Protein AF-A0A820XTH5-F1 (afdb_monomer_lite)

Radius of gyration: 12.43 Å; chains: 1; bounding box: 34×27×32 Å

Structure (mmCIF, N/CA/C/O backbone):
data_AF-A0A820XTH5-F1
#
_entry.id   AF-A0A820XTH5-F1
#
loop_
_atom_site.group_PDB
_atom_site.id
_atom_site.type_symbol
_atom_site.label_atom_id
_atom_site.label_alt_id
_atom_site.label_comp_id
_atom_site.label_asym_id
_atom_site.label_entity_id
_atom_site.label_seq_id
_atom_site.pdbx_PDB_ins_code
_atom_site.Cartn_x
_atom_site.Cartn_y
_atom_site.Cartn_z
_atom_site.occupancy
_atom_site.B_iso_or_equiv
_atom_site.auth_seq_id
_atom_site.auth_comp_id
_atom_site.auth_asym_id
_atom_site.auth_atom_id
_atom_site.pdbx_PDB_model_num
ATOM 1 N N . SER A 1 1 ? -5.307 -8.939 13.144 1.00 66.62 1 SER A N 1
ATOM 2 C CA . SER A 1 1 ? -5.485 -9.873 12.013 1.00 66.62 1 SER A CA 1
ATOM 3 C C . SER A 1 1 ? -6.841 -9.605 11.377 1.00 66.62 1 SER A C 1
ATOM 5 O O . SER A 1 1 ? -7.734 -9.160 12.088 1.00 66.62 1 SER A O 1
ATOM 7 N N . VAL A 1 2 ? -6.989 -9.817 10.065 1.00 77.62 2 VAL A N 1
ATOM 8 C CA . VAL A 1 2 ? -8.275 -9.717 9.343 1.00 77.62 2 VAL A CA 1
ATOM 9 C C . VAL A 1 2 ? -8.734 -11.111 8.930 1.00 77.62 2 VAL A C 1
ATOM 11 O O . VAL A 1 2 ? -7.914 -11.920 8.499 1.00 77.62 2 VAL A O 1
ATOM 14 N N . ASP A 1 3 ? -10.031 -11.379 9.076 1.00 82.00 3 ASP A N 1
ATOM 15 C CA . ASP A 1 3 ? -10.668 -12.616 8.628 1.00 82.00 3 ASP A CA 1
ATOM 16 C C . ASP A 1 3 ? -11.156 -12.482 7.179 1.00 82.00 3 ASP A C 1
ATOM 18 O O . ASP A 1 3 ? -12.160 -11.824 6.897 1.00 82.00 3 ASP A O 1
ATOM 22 N N . ILE A 1 4 ? -10.439 -13.133 6.263 1.00 82.38 4 ILE A N 1
ATOM 23 C CA . ILE A 1 4 ? -10.736 -13.129 4.825 1.00 82.38 4 ILE A CA 1
ATOM 24 C C . ILE A 1 4 ? -11.838 -14.121 4.419 1.00 82.38 4 ILE A C 1
ATOM 26 O O . ILE A 1 4 ? -12.156 -14.211 3.237 1.00 82.38 4 ILE A O 1
ATOM 30 N N . SER A 1 5 ? -12.413 -14.874 5.364 1.00 88.00 5 SER A N 1
ATOM 31 C CA . SER A 1 5 ? -13.579 -15.736 5.114 1.00 88.00 5 SER A CA 1
ATOM 32 C C . SER A 1 5 ? -14.914 -14.975 5.160 1.00 88.00 5 SER A C 1
ATOM 34 O O . SER A 1 5 ? -15.963 -15.533 4.837 1.00 88.00 5 SER A O 1
ATOM 36 N N . SER A 1 6 ? -14.870 -13.687 5.515 1.00 88.12 6 SER A N 1
ATOM 37 C CA . SER A 1 6 ? -16.005 -12.761 5.564 1.00 88.12 6 SER A CA 1
ATOM 38 C C . SER A 1 6 ? -15.835 -11.599 4.570 1.00 88.12 6 SER A C 1
ATOM 40 O O . SER A 1 6 ? -14.816 -11.496 3.887 1.00 88.12 6 SER A O 1
ATOM 42 N N . ASN A 1 7 ? -16.829 -10.709 4.468 1.00 88.31 7 ASN A N 1
ATOM 43 C CA . ASN A 1 7 ? -16.696 -9.501 3.650 1.00 88.31 7 ASN A CA 1
ATOM 44 C C . ASN A 1 7 ? -15.633 -8.567 4.243 1.00 88.31 7 ASN A C 1
ATOM 46 O O . ASN A 1 7 ? -15.757 -8.117 5.382 1.00 88.31 7 ASN A O 1
ATOM 50 N N . VAL A 1 8 ? -14.630 -8.222 3.436 1.00 88.81 8 VAL A N 1
ATOM 51 C CA . VAL A 1 8 ? -13.530 -7.335 3.826 1.00 88.81 8 VAL A CA 1
ATOM 52 C C . VAL A 1 8 ? -13.600 -6.035 3.035 1.00 88.81 8 VAL A C 1
ATOM 54 O O . VAL A 1 8 ? -13.726 -6.046 1.810 1.00 88.81 8 VAL A O 1
ATOM 57 N N . LEU A 1 9 ? -13.473 -4.904 3.730 1.00 86.75 9 LEU A N 1
ATOM 58 C CA . LEU A 1 9 ? -13.326 -3.610 3.075 1.00 86.75 9 LEU A CA 1
ATOM 59 C C . LEU A 1 9 ? -11.928 -3.493 2.457 1.00 86.75 9 LEU A C 1
ATOM 61 O O . LEU A 1 9 ? -10.915 -3.579 3.158 1.00 86.75 9 LEU A O 1
ATOM 65 N N . LEU A 1 10 ? -11.899 -3.258 1.146 1.00 91.81 10 LEU A N 1
ATOM 66 C CA . LEU A 1 10 ? -10.693 -2.909 0.407 1.00 91.81 10 LEU A CA 1
ATOM 67 C C . LEU A 1 10 ? -10.661 -1.399 0.180 1.00 91.81 10 LEU A C 1
ATOM 69 O O . LEU A 1 10 ? -11.594 -0.852 -0.407 1.00 91.81 10 LEU A O 1
ATOM 73 N N . THR A 1 11 ? -9.566 -0.746 0.566 1.00 94.75 11 THR A N 1
ATOM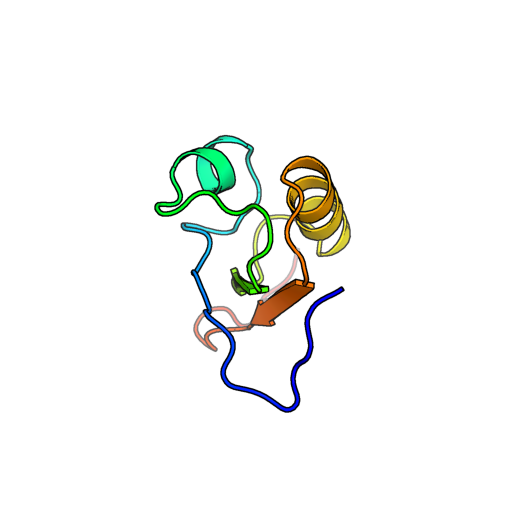 74 C CA . THR A 1 11 ? -9.327 0.659 0.204 1.00 94.75 11 THR A CA 1
ATOM 75 C C . THR A 1 11 ? -8.001 0.761 -0.521 1.00 94.75 11 THR A C 1
ATOM 77 O O . THR A 1 11 ? -6.950 0.436 0.031 1.00 94.75 11 THR A O 1
ATOM 80 N N . VAL A 1 12 ? -8.062 1.186 -1.780 1.00 95.56 12 VAL A N 1
ATOM 81 C CA . VAL A 1 12 ? -6.882 1.328 -2.633 1.00 95.56 12 VAL A CA 1
ATOM 82 C C . VAL A 1 12 ? -5.996 2.445 -2.091 1.00 95.56 12 VAL A C 1
ATOM 84 O O . VAL A 1 12 ? -6.479 3.546 -1.820 1.00 95.56 12 VAL A O 1
ATOM 87 N 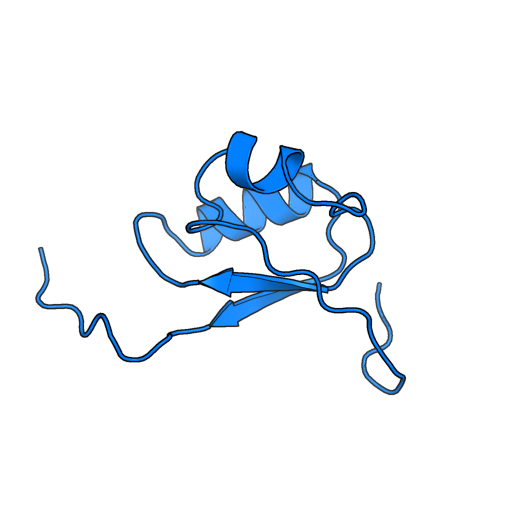N . ILE A 1 13 ? -4.699 2.170 -1.968 1.00 97.31 13 ILE A N 1
ATOM 88 C CA . ILE A 1 13 ? -3.710 3.219 -1.714 1.00 97.31 13 ILE A CA 1
ATOM 89 C C . ILE A 1 13 ? -3.451 3.943 -3.041 1.00 97.31 13 ILE A C 1
ATOM 91 O O . ILE A 1 13 ? -3.146 3.272 -4.034 1.00 97.31 13 ILE A O 1
ATOM 95 N N . PRO A 1 14 ? -3.596 5.278 -3.096 1.00 95.19 14 PRO A N 1
ATOM 96 C CA . PRO A 1 14 ? -3.386 6.050 -4.309 1.00 95.19 14 PRO A CA 1
ATOM 97 C C . PRO A 1 14 ? -1.942 5.957 -4.813 1.00 95.19 14 PRO A C 1
ATOM 99 O O . PRO A 1 14 ? -1.015 5.557 -4.102 1.00 95.19 14 PRO A O 1
ATOM 102 N N . ASN A 1 15 ? -1.767 6.350 -6.075 1.00 94.56 15 ASN A N 1
ATOM 103 C CA . ASN A 1 15 ? -0.495 6.301 -6.787 1.00 94.56 15 ASN A CA 1
ATOM 104 C C . ASN A 1 15 ? 0.114 4.887 -6.745 1.00 94.56 15 ASN A C 1
ATOM 106 O O . ASN A 1 15 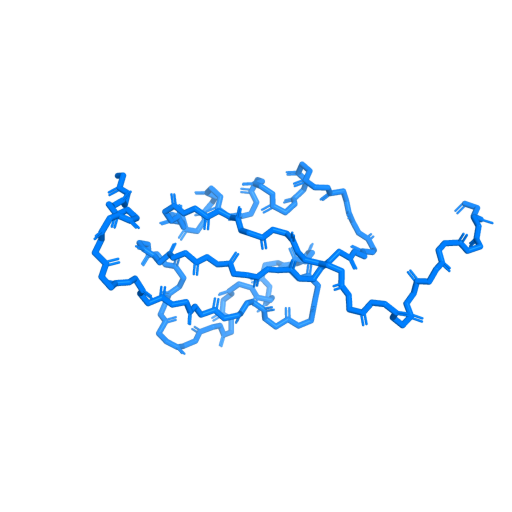? -0.477 3.938 -7.263 1.00 94.56 15 ASN A O 1
ATOM 110 N N . LEU A 1 16 ? 1.298 4.745 -6.146 1.00 95.38 16 LEU A N 1
ATOM 111 C CA . LEU A 1 16 ? 2.032 3.485 -6.042 1.00 95.38 16 LEU A CA 1
ATOM 112 C C . LEU A 1 16 ? 2.301 3.084 -4.583 1.00 95.38 16 LEU A C 1
ATOM 114 O O . LEU A 1 16 ? 2.962 2.074 -4.353 1.00 95.38 16 LEU A O 1
ATOM 118 N N . GLY A 1 17 ? 1.821 3.833 -3.585 1.00 96.81 17 GLY A N 1
ATOM 119 C CA . GLY A 1 17 ? 2.084 3.536 -2.171 1.00 96.81 17 GLY A CA 1
ATOM 120 C C . GLY A 1 17 ? 3.572 3.560 -1.800 1.00 96.81 17 GLY A C 1
ATOM 121 O O . GLY A 1 17 ? 4.000 2.789 -0.940 1.00 96.81 17 GLY A O 1
ATOM 122 N N . CYS A 1 18 ? 4.364 4.391 -2.481 1.00 97.38 18 CYS A N 1
ATOM 123 C CA . CYS A 1 18 ? 5.816 4.485 -2.305 1.00 97.38 18 CYS A CA 1
ATOM 124 C C . CYS A 1 18 ? 6.233 5.618 -1.357 1.00 97.38 18 CYS A C 1
ATOM 126 O O . CYS A 1 18 ? 7.391 5.668 -0.946 1.00 97.38 18 CYS A O 1
ATOM 128 N N . SER A 1 19 ? 5.307 6.508 -0.996 1.00 97.88 19 SER A N 1
ATOM 129 C CA . SER A 1 19 ? 5.551 7.663 -0.128 1.00 97.88 19 SER A CA 1
ATOM 130 C C . SER A 1 19 ? 4.539 7.731 1.011 1.00 97.88 19 SER A C 1
ATOM 132 O O . SER A 1 19 ? 3.444 7.199 0.881 1.00 97.88 19 SER A O 1
ATOM 134 N N . ASP A 1 20 ? 4.870 8.411 2.111 1.00 97.94 20 ASP A N 1
ATOM 135 C CA . ASP A 1 20 ? 3.946 8.631 3.235 1.00 97.94 20 ASP A CA 1
ATOM 136 C C . ASP A 1 20 ? 2.655 9.363 2.816 1.00 97.94 20 ASP A C 1
ATOM 138 O O . ASP A 1 20 ? 1.576 9.053 3.329 1.00 97.94 20 ASP A O 1
ATOM 142 N N . ASP A 1 21 ? 2.745 10.278 1.848 1.00 97.88 21 ASP A N 1
ATOM 143 C CA . ASP A 1 21 ? 1.602 11.036 1.325 1.00 97.88 21 ASP A CA 1
ATOM 144 C C . ASP A 1 21 ? 0.562 10.125 0.660 1.00 97.88 21 ASP A C 1
ATOM 146 O O . ASP A 1 21 ? -0.648 10.336 0.816 1.00 97.88 21 ASP A O 1
ATOM 150 N N . ASP A 1 22 ? 1.012 9.056 -0.006 1.00 97.69 22 ASP A N 1
ATOM 151 C CA . ASP A 1 22 ? 0.120 8.054 -0.594 1.00 97.69 22 ASP A CA 1
ATOM 152 C C . ASP A 1 22 ? -0.753 7.394 0.484 1.00 97.69 22 ASP A C 1
ATOM 154 O O . ASP A 1 22 ? -1.931 7.147 0.263 1.00 97.69 22 ASP A O 1
ATOM 158 N N . TRP A 1 23 ? -0.214 7.146 1.680 1.00 97.12 23 TRP A N 1
ATOM 159 C CA . TRP A 1 23 ? -0.945 6.482 2.766 1.00 97.12 23 TRP A CA 1
ATOM 160 C C . TRP A 1 23 ? -1.782 7.459 3.600 1.00 97.12 23 TRP A C 1
ATOM 162 O O . TRP A 1 23 ? -2.889 7.126 4.025 1.00 97.12 23 TRP A O 1
ATOM 172 N N . LEU A 1 24 ? -1.287 8.679 3.828 1.00 96.31 24 LEU A N 1
ATOM 173 C CA . LEU A 1 24 ? -1.970 9.701 4.632 1.00 96.31 24 LEU A CA 1
ATOM 174 C C . LEU A 1 24 ? -3.173 10.337 3.919 1.00 96.31 24 LEU A C 1
ATOM 176 O O . LEU A 1 24 ? -4.092 10.841 4.581 1.00 96.31 24 LEU A O 1
ATOM 180 N N . SER A 1 25 ? -3.191 10.305 2.585 1.00 95.19 25 SER A N 1
ATOM 181 C CA . SER A 1 25 ? -4.292 10.819 1.760 1.00 95.19 25 SER A CA 1
ATOM 182 C C . SER A 1 25 ? -5.511 9.886 1.698 1.00 95.19 25 SER A C 1
ATOM 184 O O . SER A 1 25 ? -6.595 10.324 1.310 1.00 95.19 25 SER A O 1
ATOM 186 N N . VAL A 1 26 ? -5.384 8.632 2.145 1.00 94.38 26 VAL A N 1
ATOM 187 C CA . VAL A 1 26 ? -6.461 7.631 2.106 1.00 94.38 26 VAL A CA 1
ATOM 188 C C . VAL A 1 26 ? -7.596 7.995 3.070 1.00 94.38 26 VAL A C 1
ATOM 190 O O . VAL A 1 26 ? -7.376 8.423 4.211 1.00 94.38 26 VAL A O 1
ATOM 193 N N . ARG A 1 27 ? -8.839 7.839 2.602 1.00 91.94 27 ARG A N 1
ATOM 194 C CA . ARG A 1 27 ? -10.067 8.031 3.386 1.00 91.94 27 ARG A CA 1
ATOM 195 C C . ARG A 1 27 ? -11.018 6.850 3.130 1.00 91.94 27 ARG A C 1
ATOM 197 O O . ARG A 1 27 ? -11.370 6.636 1.973 1.00 91.94 27 ARG A O 1
ATOM 204 N N . PRO A 1 28 ? -11.458 6.104 4.163 1.00 89.19 28 PRO A N 1
ATOM 205 C CA . PRO A 1 28 ? -11.086 6.219 5.583 1.00 89.19 28 PRO A CA 1
ATOM 206 C C . PRO A 1 28 ? -9.595 5.923 5.832 1.00 89.19 28 PRO A C 1
ATOM 208 O O . PRO A 1 28 ? -8.895 5.497 4.923 1.00 89.19 28 PRO A O 1
ATOM 211 N N . SER A 1 29 ? -9.106 6.185 7.051 1.00 92.31 29 SER A N 1
ATOM 212 C CA . SER A 1 29 ? -7.715 5.890 7.449 1.00 92.31 29 SER A CA 1
ATOM 213 C C . SER A 1 29 ? -7.290 4.466 7.040 1.00 92.31 29 SER A C 1
ATOM 215 O O . SER A 1 29 ? -8.107 3.550 7.158 1.00 92.31 29 SER A O 1
ATOM 217 N N . PRO A 1 30 ? -6.030 4.244 6.614 1.00 94.06 30 PRO A N 1
ATOM 218 C CA . PRO A 1 30 ? -5.544 2.929 6.186 1.00 94.06 30 PRO A CA 1
ATOM 219 C C . PRO A 1 30 ? -5.363 1.913 7.332 1.00 94.06 30 PRO A C 1
ATOM 221 O O . PRO A 1 30 ? -5.025 0.755 7.085 1.00 94.06 30 PRO A O 1
ATOM 224 N N . ALA A 1 31 ? -5.583 2.305 8.588 1.00 94.75 31 ALA A N 1
ATOM 225 C CA . ALA A 1 31 ? -5.475 1.393 9.720 1.00 94.75 31 ALA A CA 1
ATOM 226 C C . ALA A 1 31 ? -6.598 0.336 9.710 1.00 94.75 31 ALA A C 1
ATOM 228 O O . ALA A 1 31 ? -7.778 0.662 9.599 1.00 94.75 31 ALA A O 1
ATOM 229 N N . GLY A 1 32 ? -6.234 -0.938 9.871 1.00 92.62 32 GLY A N 1
ATOM 230 C CA . GLY A 1 32 ? -7.169 -2.059 10.024 1.00 92.62 32 GLY A CA 1
ATOM 231 C C . GLY A 1 32 ? -7.813 -2.583 8.735 1.00 92.62 32 GLY A C 1
ATOM 232 O O . GLY A 1 32 ? -8.521 -3.586 8.789 1.00 92.62 32 GLY A O 1
ATOM 233 N N . ILE A 1 33 ? -7.557 -1.962 7.582 1.00 91.94 33 ILE A N 1
ATOM 234 C CA . ILE A 1 33 ? -8.105 -2.394 6.287 1.00 91.94 33 ILE A CA 1
ATOM 235 C C . ILE A 1 33 ? -7.167 -3.356 5.552 1.00 91.94 33 ILE A C 1
ATOM 237 O O . ILE A 1 33 ? -5.988 -3.486 5.889 1.00 91.94 33 ILE A O 1
ATOM 241 N N . VAL A 1 34 ? -7.678 -3.989 4.497 1.00 94.56 34 VAL A N 1
ATOM 242 C CA . VAL A 1 34 ? -6.831 -4.605 3.473 1.00 94.56 34 VAL A CA 1
ATOM 243 C C . VAL A 1 34 ? -6.577 -3.571 2.383 1.00 94.56 34 VAL A C 1
ATOM 245 O O . VAL A 1 34 ? -7.515 -2.982 1.849 1.00 94.56 34 VAL A O 1
ATOM 248 N N . ALA A 1 35 ? -5.304 -3.332 2.079 1.00 96.25 35 ALA A N 1
ATOM 249 C CA . ALA A 1 35 ? -4.861 -2.265 1.194 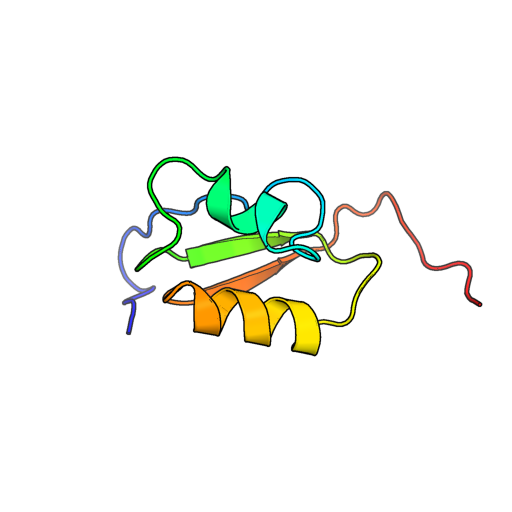1.00 96.25 35 ALA A CA 1
ATOM 250 C C . ALA A 1 35 ? -4.347 -2.830 -0.139 1.00 96.25 35 ALA A C 1
ATOM 252 O O . ALA A 1 35 ? -3.227 -3.351 -0.190 1.00 96.25 35 ALA A O 1
ATOM 253 N N . PRO A 1 36 ? -5.122 -2.735 -1.233 1.00 96.50 36 PRO A N 1
ATOM 254 C CA . PRO A 1 36 ? -4.601 -2.941 -2.574 1.00 96.50 36 PRO A CA 1
ATOM 255 C C . PRO A 1 36 ? -3.628 -1.822 -2.955 1.00 96.50 36 PRO A C 1
ATOM 257 O O . PRO A 1 36 ? -3.966 -0.640 -2.875 1.00 96.50 36 PRO A O 1
ATOM 260 N N . VAL A 1 37 ? -2.435 -2.194 -3.414 1.00 97.19 37 VAL A N 1
ATOM 261 C CA . VAL A 1 37 ? -1.393 -1.268 -3.872 1.00 97.19 37 VAL A CA 1
ATOM 262 C C . VAL A 1 37 ? -0.842 -1.739 -5.208 1.00 97.19 37 VAL A C 1
ATOM 264 O O . VAL A 1 37 ? -0.480 -2.908 -5.376 1.00 97.19 37 VAL A O 1
ATOM 267 N N . LYS A 1 38 ? -0.752 -0.817 -6.166 1.00 95.75 38 LYS A N 1
ATOM 268 C CA . LYS A 1 38 ? -0.200 -1.111 -7.486 1.00 95.75 38 LYS A CA 1
ATOM 269 C C . LYS A 1 38 ? 1.312 -1.365 -7.399 1.00 95.75 38 LYS A C 1
ATOM 271 O O . LYS A 1 38 ? 2.061 -0.656 -6.714 1.00 95.75 38 LYS A O 1
ATOM 276 N N . ARG A 1 39 ? 1.786 -2.381 -8.120 1.00 94.19 39 ARG A N 1
ATOM 277 C CA . ARG A 1 39 ? 3.215 -2.647 -8.330 1.00 94.19 39 ARG A CA 1
ATOM 278 C C . ARG A 1 39 ? 3.842 -1.548 -9.203 1.00 94.19 39 ARG A C 1
ATOM 280 O O . ARG A 1 39 ? 3.276 -1.174 -10.222 1.00 94.19 39 ARG A O 1
ATOM 287 N N . GLY A 1 40 ? 5.028 -1.078 -8.825 1.00 91.19 40 GLY A N 1
ATOM 288 C CA . GLY A 1 40 ? 5.775 -0.024 -9.529 1.00 91.19 40 GLY A CA 1
ATOM 289 C C . GLY A 1 40 ? 6.698 0.735 -8.575 1.00 91.19 40 GLY A C 1
ATOM 290 O O . GLY A 1 40 ? 6.517 0.580 -7.366 1.00 91.19 40 GLY A O 1
ATOM 291 N N . ASP A 1 41 ? 7.640 1.499 -9.139 1.00 91.56 41 ASP A N 1
ATOM 292 C CA . ASP A 1 41 ? 8.600 2.516 -8.629 1.00 91.56 41 ASP A CA 1
ATOM 293 C C . ASP A 1 41 ? 9.358 2.296 -7.306 1.00 91.56 41 ASP A C 1
ATOM 295 O O . ASP A 1 41 ? 10.3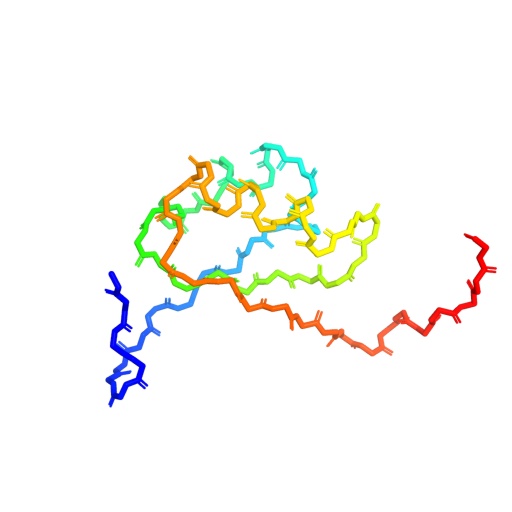91 2.914 -7.068 1.00 91.56 41 ASP A O 1
ATOM 299 N N . CYS A 1 42 ? 8.904 1.401 -6.441 1.00 94.69 42 CYS A N 1
ATOM 300 C CA . CYS A 1 42 ? 9.547 1.003 -5.203 1.00 94.69 42 CYS A CA 1
ATOM 301 C C . CYS A 1 42 ? 9.327 -0.496 -4.956 1.00 94.69 42 CYS A C 1
ATOM 303 O O . CYS A 1 42 ? 8.450 -1.139 -5.548 1.00 94.69 42 CYS A O 1
ATOM 305 N N . THR A 1 43 ? 10.135 -1.081 -4.073 1.00 95.75 43 THR A N 1
ATOM 306 C CA . THR A 1 43 ? 10.089 -2.520 -3.794 1.00 95.75 43 THR A CA 1
ATOM 307 C C . THR A 1 43 ? 8.820 -2.909 -3.029 1.00 95.75 43 THR A C 1
ATOM 309 O O . THR A 1 43 ? 8.180 -2.093 -2.363 1.00 95.75 43 THR A O 1
ATOM 312 N N . VAL A 1 44 ? 8.462 -4.196 -3.089 1.00 96.25 44 VAL A N 1
ATOM 313 C CA . VAL A 1 44 ? 7.385 -4.755 -2.251 1.00 96.25 44 VAL A CA 1
ATOM 314 C C . VAL A 1 44 ? 7.703 -4.565 -0.763 1.00 96.25 44 VAL A C 1
ATOM 316 O O . VAL A 1 44 ? 6.801 -4.273 0.016 1.00 96.25 44 VAL A O 1
ATOM 319 N N . GLU A 1 45 ? 8.979 -4.657 -0.379 1.00 97.75 45 GLU A N 1
ATOM 320 C CA . GLU A 1 45 ? 9.435 -4.428 0.994 1.00 97.75 45 GLU A CA 1
ATOM 321 C C . GLU A 1 45 ? 9.173 -2.989 1.461 1.00 97.75 45 GLU A C 1
ATOM 323 O O . GLU A 1 45 ? 8.623 -2.791 2.543 1.00 97.75 45 GLU A O 1
ATOM 328 N N . SER A 1 46 ? 9.481 -1.977 0.640 1.00 97.62 46 SER A N 1
ATOM 329 C CA . SER A 1 46 ? 9.187 -0.576 0.973 1.00 97.62 46 SER A CA 1
ATOM 330 C C . SER A 1 46 ? 7.688 -0.350 1.193 1.00 97.62 46 SER A C 1
ATOM 332 O O . SER A 1 46 ? 7.297 0.283 2.176 1.00 97.62 46 SER A O 1
ATOM 334 N N . LYS A 1 47 ? 6.841 -0.936 0.334 1.00 98.31 47 LYS A N 1
ATOM 335 C CA . LYS A 1 47 ? 5.376 -0.880 0.479 1.00 98.31 47 LYS A CA 1
ATOM 336 C C . LYS A 1 47 ? 4.915 -1.596 1.753 1.00 98.31 47 LYS A C 1
ATOM 338 O O . LYS A 1 47 ? 4.089 -1.059 2.483 1.00 98.31 47 LYS A O 1
ATOM 343 N N . ALA A 1 48 ? 5.475 -2.767 2.068 1.00 97.94 48 ALA A N 1
ATOM 344 C CA . ALA A 1 48 ? 5.164 -3.516 3.290 1.00 97.94 48 ALA A CA 1
ATOM 345 C C . ALA A 1 48 ? 5.571 -2.759 4.563 1.00 97.94 48 ALA A C 1
ATOM 347 O O . ALA A 1 48 ? 4.835 -2.766 5.554 1.00 97.94 48 ALA A O 1
ATOM 348 N N . ARG A 1 49 ? 6.708 -2.053 4.532 1.00 98.38 49 ARG A N 1
ATOM 349 C CA . ARG A 1 49 ? 7.159 -1.199 5.636 1.00 98.38 49 ARG A CA 1
ATOM 350 C C . ARG A 1 49 ? 6.182 -0.057 5.896 1.00 98.38 49 ARG A C 1
ATOM 352 O O . ARG A 1 49 ? 5.847 0.193 7.052 1.00 98.38 49 ARG A O 1
ATOM 359 N N . LEU A 1 50 ? 5.706 0.611 4.845 1.00 98.31 50 LEU A N 1
ATOM 360 C CA . LEU A 1 50 ? 4.704 1.671 4.973 1.00 98.31 50 LEU A CA 1
ATOM 361 C C . LEU A 1 50 ? 3.348 1.112 5.424 1.00 98.31 50 LEU A C 1
ATOM 363 O O . LEU A 1 50 ? 2.765 1.637 6.368 1.00 98.31 50 LEU A O 1
ATOM 367 N N . ALA A 1 51 ? 2.897 -0.008 4.855 1.00 97.56 51 ALA A N 1
ATOM 368 C CA . ALA A 1 51 ? 1.678 -0.685 5.297 1.00 97.56 51 ALA A CA 1
ATOM 369 C C . ALA A 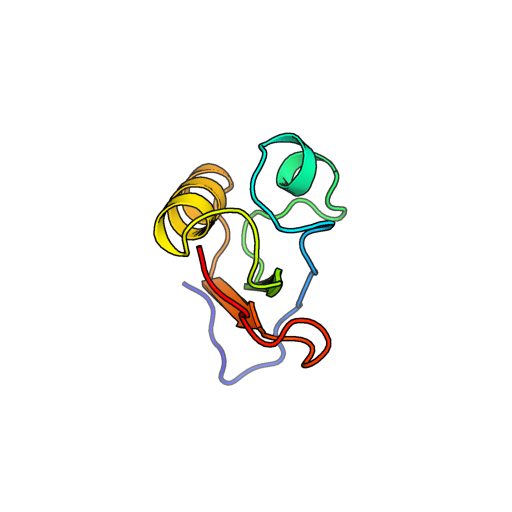1 51 ? 1.711 -0.989 6.806 1.00 97.56 51 ALA A C 1
ATOM 371 O O . ALA A 1 51 ? 0.750 -0.721 7.527 1.00 97.56 51 ALA A O 1
ATOM 372 N N . SER A 1 52 ? 2.858 -1.474 7.292 1.00 97.69 52 SER A N 1
ATOM 373 C CA . SER A 1 52 ? 3.082 -1.750 8.714 1.00 97.69 52 SER A CA 1
ATOM 374 C C . SER A 1 52 ? 3.092 -0.465 9.547 1.00 97.69 52 SER A C 1
ATOM 376 O O . SER A 1 52 ? 2.429 -0.404 10.579 1.00 97.69 52 SER A O 1
ATOM 378 N N . LYS A 1 53 ? 3.785 0.588 9.084 1.00 98.25 53 LYS A N 1
ATOM 379 C CA . LYS A 1 53 ? 3.819 1.914 9.732 1.00 98.25 53 LYS A CA 1
ATOM 380 C C . LYS A 1 53 ? 2.414 2.485 9.947 1.00 98.25 53 LYS A C 1
ATOM 382 O O . LYS A 1 53 ? 2.164 3.109 10.975 1.00 98.25 53 LYS A O 1
ATOM 387 N N . TYR A 1 54 ? 1.507 2.260 9.000 1.00 97.38 54 TYR A N 1
ATOM 388 C CA . TYR A 1 54 ? 0.139 2.775 9.027 1.00 97.38 54 TYR A CA 1
ATOM 389 C C . TYR A 1 54 ? -0.905 1.780 9.562 1.00 97.38 54 TYR A C 1
ATOM 391 O O . TYR A 1 54 ? -2.103 2.031 9.448 1.00 97.38 54 TYR A O 1
ATOM 399 N N . ASN A 1 55 ? -0.467 0.692 10.208 1.00 96.00 55 ASN A N 1
ATOM 400 C CA . ASN A 1 55 ? -1.322 -0.316 10.849 1.00 96.00 55 ASN A CA 1
ATOM 401 C C . ASN A 1 55 ? -2.350 -0.964 9.906 1.00 96.00 55 ASN A C 1
ATOM 403 O O . ASN A 1 55 ? -3.464 -1.296 10.317 1.00 96.00 55 ASN A O 1
ATOM 407 N N . VAL A 1 56 ? -1.989 -1.144 8.639 1.00 96.06 56 VAL A N 1
ATOM 408 C CA . VAL A 1 56 ? -2.810 -1.860 7.657 1.00 96.06 56 VAL A CA 1
ATOM 409 C C . VAL A 1 56 ? -2.881 -3.333 8.054 1.00 96.06 56 VAL A C 1
ATOM 411 O O . VAL A 1 56 ? -1.891 -3.918 8.491 1.00 96.06 56 VAL A O 1
ATOM 414 N N . ALA A 1 57 ? -4.047 -3.956 7.904 1.00 94.44 57 ALA A N 1
ATOM 415 C CA . ALA A 1 57 ? -4.230 -5.338 8.325 1.00 94.44 57 ALA A CA 1
ATOM 416 C C . ALA A 1 57 ? -3.655 -6.362 7.338 1.00 94.44 57 ALA A C 1
ATOM 418 O O . ALA A 1 57 ? -3.166 -7.406 7.768 1.00 94.44 57 ALA A O 1
ATOM 419 N N . ALA A 1 58 ? -3.718 -6.076 6.035 1.00 94.38 58 ALA A N 1
ATOM 420 C CA . ALA A 1 58 ? -3.016 -6.840 5.008 1.00 94.38 58 ALA A CA 1
ATOM 421 C C . ALA A 1 58 ? -2.709 -5.979 3.776 1.00 94.38 58 ALA A C 1
ATOM 423 O O . ALA A 1 58 ? -3.476 -5.088 3.415 1.00 94.38 58 ALA A O 1
ATOM 424 N N . LEU A 1 59 ? -1.599 -6.285 3.110 1.00 96.19 59 LEU A N 1
ATOM 425 C CA . LEU A 1 59 ? -1.170 -5.638 1.874 1.00 96.19 59 LEU A CA 1
ATOM 426 C C . LEU A 1 59 ? -1.441 -6.567 0.687 1.00 96.19 59 LEU A C 1
ATOM 428 O O . LEU A 1 59 ? -0.937 -7.689 0.660 1.00 96.19 59 LEU A O 1
ATOM 432 N N . LEU A 1 60 ? -2.198 -6.094 -0.304 1.00 95.75 60 LEU A N 1
ATOM 433 C CA . LEU A 1 60 ? -2.438 -6.807 -1.559 1.00 95.75 60 LEU A CA 1
ATOM 434 C C . LEU A 1 60 ? -1.714 -6.081 -2.692 1.00 95.75 60 LEU A C 1
ATOM 436 O O . LEU A 1 60 ? -2.054 -4.952 -3.031 1.00 95.75 60 LEU A O 1
ATOM 440 N N . ILE A 1 61 ? -0.711 -6.720 -3.287 1.00 96.44 61 ILE A N 1
ATOM 441 C CA . ILE A 1 61 ? 0.016 -6.143 -4.422 1.00 96.44 61 ILE A CA 1
ATOM 442 C C . ILE A 1 61 ? -0.614 -6.629 -5.720 1.00 96.44 61 ILE A C 1
ATOM 444 O O . ILE A 1 61 ? -0.706 -7.834 -5.945 1.00 96.44 61 ILE A O 1
ATOM 448 N N . TYR A 1 62 ? -1.000 -5.695 -6.588 1.00 94.25 62 TYR A N 1
ATOM 449 C CA . TYR A 1 62 ? -1.555 -6.017 -7.901 1.00 94.25 62 TYR A CA 1
ATOM 450 C C . TYR A 1 62 ? -0.732 -5.409 -9.039 1.00 94.25 62 TYR A C 1
ATOM 452 O O . TYR A 1 62 ? -0.028 -4.411 -8.876 1.00 94.25 62 TYR A O 1
ATOM 460 N N . ASN A 1 63 ? -0.824 -6.036 -10.208 1.00 90.25 63 ASN A N 1
ATOM 461 C CA . ASN A 1 63 ? -0.337 -5.502 -11.474 1.00 90.25 63 ASN A CA 1
ATOM 462 C C . ASN A 1 63 ? -1.557 -5.100 -12.316 1.00 90.25 63 ASN A C 1
ATOM 464 O O . ASN A 1 63 ? -2.574 -5.786 -12.255 1.00 90.25 63 ASN A O 1
ATOM 468 N N . ASP A 1 64 ? -1.475 -4.010 -13.075 1.00 84.94 64 ASP A N 1
ATOM 469 C CA . ASP A 1 64 ? -2.570 -3.546 -13.939 1.00 84.94 64 ASP A CA 1
ATOM 470 C C . ASP A 1 64 ? -2.377 -3.918 -15.417 1.00 84.94 64 ASP A C 1
ATOM 472 O O . ASP A 1 64 ? -3.207 -3.582 -16.257 1.00 84.94 64 ASP A O 1
ATOM 476 N N . GLY A 1 65 ? -1.279 -4.606 -15.746 1.00 81.06 65 GLY A N 1
ATOM 477 C CA . GLY A 1 65 ? -0.988 -5.070 -17.102 1.00 81.06 65 GLY A CA 1
ATOM 478 C C . GLY A 1 65 ? -0.585 -3.962 -18.080 1.00 81.06 65 GLY A C 1
ATOM 479 O O . GLY A 1 65 ? -0.316 -4.265 -19.241 1.00 81.06 65 GLY A O 1
ATOM 480 N N . THR A 1 66 ? -0.501 -2.706 -17.625 1.00 75.25 66 THR A N 1
ATOM 481 C CA . THR A 1 66 ? -0.068 -1.560 -18.442 1.00 75.25 66 THR A CA 1
ATOM 482 C C . THR A 1 66 ? 1.444 -1.351 -18.407 1.00 75.25 66 THR A C 1
ATOM 484 O O . THR A 1 66 ? 2.010 -0.771 -19.330 1.00 75.25 66 THR A O 1
ATOM 487 N N . THR A 1 67 ? 2.119 -1.886 -17.388 1.00 64.12 67 THR A N 1
ATOM 488 C CA . THR A 1 67 ? 3.578 -1.871 -17.255 1.00 64.12 67 THR A CA 1
ATOM 489 C C . THR A 1 67 ? 4.134 -3.294 -17.292 1.00 64.12 67 THR A C 1
ATOM 491 O O . THR A 1 67 ? 4.279 -3.983 -16.280 1.00 64.12 67 THR A O 1
ATOM 494 N N . TRP A 1 68 ? 4.482 -3.743 -18.498 1.00 52.72 68 TRP A N 1
ATOM 495 C CA . TRP A 1 68 ? 5.446 -4.824 -18.683 1.00 52.72 68 TRP A CA 1
ATOM 496 C C . TRP A 1 68 ? 6.826 -4.221 -18.451 1.00 52.72 68 TRP A C 1
ATOM 498 O O . TRP A 1 68 ? 7.175 -3.237 -19.097 1.00 52.72 68 TRP A O 1
ATOM 508 N N . GLY A 1 69 ? 7.595 -4.762 -17.509 1.00 54.12 69 GLY A N 1
ATOM 509 C CA . GLY A 1 69 ? 8.969 -4.315 -17.313 1.00 54.12 69 GLY A CA 1
ATOM 510 C C . GLY A 1 69 ? 9.766 -4.486 -18.604 1.00 54.12 69 GLY A C 1
ATOM 511 O O . GLY A 1 69 ? 10.156 -5.600 -18.937 1.00 54.12 69 GLY A O 1
ATOM 512 N N . VAL A 1 70 ? 10.030 -3.390 -19.311 1.00 47.31 70 VAL A N 1
ATOM 513 C CA . VAL A 1 70 ? 11.311 -3.235 -19.996 1.00 47.31 70 VAL A CA 1
ATOM 514 C C . VAL A 1 70 ? 12.264 -2.690 -18.940 1.00 47.31 70 VAL A C 1
ATOM 516 O O . VAL A 1 70 ? 12.033 -1.628 -18.370 1.00 47.31 70 VAL A O 1
ATOM 519 N N . GLY A 1 71 ? 13.228 -3.521 -18.553 1.00 47.47 71 GLY A N 1
ATOM 520 C CA . GLY A 1 71 ? 14.100 -3.264 -17.417 1.00 47.47 71 GLY A CA 1
ATOM 521 C C . GLY A 1 71 ? 15.089 -2.121 -17.634 1.00 47.47 71 GLY A C 1
ATOM 522 O O . GLY A 1 71 ? 15.524 -1.867 -18.755 1.00 47.47 71 GLY A O 1
ATOM 523 N N . ALA A 1 72 ? 15.465 -1.502 -16.519 1.00 37.22 72 ALA A N 1
ATOM 524 C CA . ALA A 1 72 ? 16.834 -1.222 -16.092 1.00 37.22 72 ALA A CA 1
ATOM 525 C C . ALA A 1 72 ? 16.794 -0.966 -14.580 1.00 37.22 72 ALA A C 1
ATOM 527 O O . ALA A 1 72 ? 15.890 -0.214 -14.150 1.00 37.22 72 ALA A O 1
#

pLDDT: mean 89.58, std 13.34, range [37.22, 98.38]

Sequence (72 aa):
SVDISSNVLLTVIPNLGCSDDDWLSVRPSPAGIVAPVKRGDCTVESKARLASKYNVAALLIYNDGTTWGVGA

Secondary structure (DSSP, 8-state):
---TTS---B-PPSTTS-SHHHHHT-SS-STTSEEEEE-BSB-HHHHHHHHHHTT-SEEEEE--SS------

Foldseek 3Di:
DDDPVDDFDEWEQPDAQQDLCSQVVTPPHQAAHEYEGEDDDDDPVSNVVSSVVRNHPHYHYDYPPPDDDPDD